Protein AF-A0A1L3GGZ9-F1 (afdb_monomer)

Radius of gyration: 14.18 Å; Cα contacts (8 Å, |Δi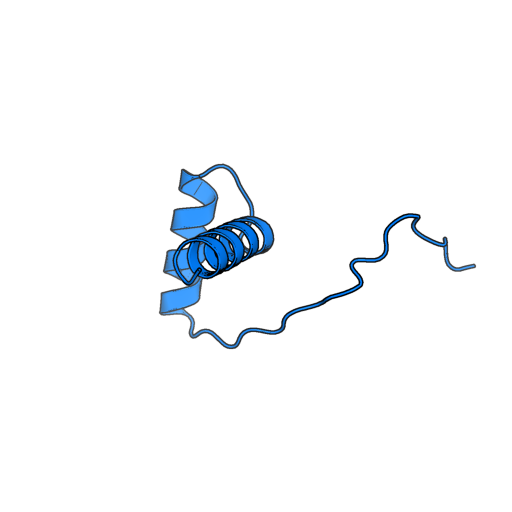|>4): 10; chains: 1; bounding box: 34×40×28 Å

pLDDT: mean 83.71, std 14.26, range [44.28, 97.06]

Structure (mmCIF, N/CA/C/O backbone):
data_AF-A0A1L3GGZ9-F1
#
_entry.id   AF-A0A1L3GGZ9-F1
#
loop_
_atom_site.group_PDB
_atom_site.id
_atom_site.type_symbol
_atom_site.label_atom_id
_atom_site.label_alt_id
_atom_site.label_comp_id
_atom_site.label_asym_id
_atom_site.label_entity_id
_atom_site.label_seq_id
_atom_site.pdbx_PDB_ins_code
_atom_site.Cartn_x
_atom_site.Cartn_y
_atom_site.Cartn_z
_atom_site.occupancy
_atom_site.B_iso_or_equiv
_atom_site.auth_seq_id
_atom_site.auth_comp_id
_atom_site.auth_asym_id
_atom_site.auth_atom_id
_atom_site.pdbx_PDB_model_num
ATOM 1 N N . MET A 1 1 ? 17.927 17.880 -18.434 1.00 44.28 1 MET A N 1
ATOM 2 C CA . MET A 1 1 ? 18.901 16.788 -18.213 1.00 44.28 1 MET A CA 1
ATOM 3 C C . MET A 1 1 ? 18.273 15.769 -17.274 1.00 44.28 1 MET A C 1
ATOM 5 O O . MET A 1 1 ? 18.195 16.019 -16.078 1.00 44.28 1 MET A O 1
ATOM 9 N N . GLY A 1 2 ? 17.699 14.698 -17.830 1.00 56.31 2 GLY A N 1
ATOM 10 C CA . GLY A 1 2 ? 17.027 13.655 -17.053 1.00 56.31 2 GLY A CA 1
ATOM 11 C C . GLY A 1 2 ? 18.058 12.792 -16.336 1.00 56.31 2 GLY A C 1
ATOM 12 O O . GLY A 1 2 ? 18.929 12.218 -16.981 1.00 56.31 2 GLY A O 1
ATOM 13 N N . LYS A 1 3 ? 17.993 12.738 -15.005 1.00 60.09 3 LYS A N 1
ATOM 14 C CA . LYS A 1 3 ? 18.828 11.834 -14.212 1.00 60.09 3 LYS A CA 1
ATOM 15 C C . LYS A 1 3 ? 18.352 10.404 -14.474 1.00 60.09 3 LYS A C 1
ATOM 17 O O . LYS A 1 3 ? 17.220 10.075 -14.124 1.00 60.09 3 LYS A O 1
ATOM 22 N N . SER A 1 4 ? 19.192 9.575 -15.088 1.00 63.91 4 SER A N 1
ATOM 23 C CA . SER A 1 4 ? 18.966 8.130 -15.142 1.00 63.91 4 SER A CA 1
ATOM 24 C C . SER A 1 4 ? 18.961 7.598 -13.714 1.00 63.91 4 SER A C 1
ATOM 26 O O . SER A 1 4 ? 19.984 7.614 -13.037 1.00 63.91 4 SER A O 1
ATOM 28 N N . VAL A 1 5 ? 17.789 7.193 -13.233 1.00 72.81 5 VAL A N 1
ATOM 29 C CA . VAL A 1 5 ?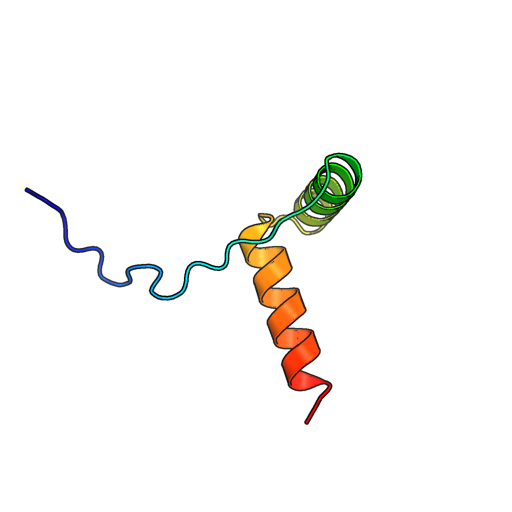 17.655 6.506 -11.949 1.00 72.81 5 VAL A CA 1
ATOM 30 C C . VAL A 1 5 ? 18.080 5.052 -12.146 1.00 72.81 5 VAL A C 1
ATOM 32 O O . VAL A 1 5 ? 17.613 4.408 -13.080 1.00 72.81 5 VAL A O 1
ATOM 35 N N . GLU A 1 6 ? 18.974 4.544 -11.295 1.00 63.88 6 GLU A N 1
ATOM 36 C CA . GLU A 1 6 ? 19.592 3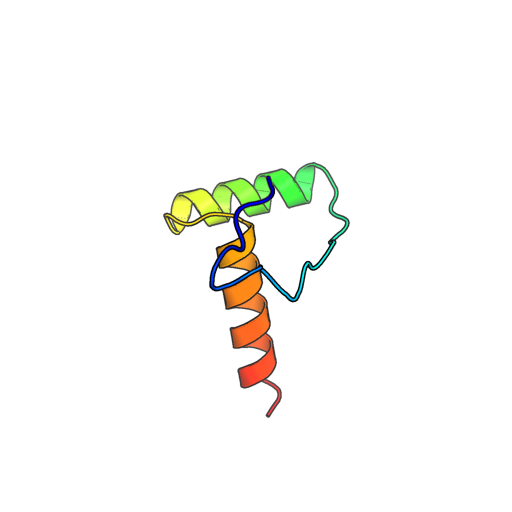.206 -11.416 1.00 63.88 6 GLU A CA 1
ATOM 37 C C . GLU A 1 6 ? 18.580 2.053 -11.445 1.00 63.88 6 GLU A C 1
ATOM 39 O O . GLU A 1 6 ? 18.850 0.990 -11.995 1.00 63.88 6 GLU A O 1
ATOM 44 N N . ASN A 1 7 ? 17.383 2.271 -10.899 1.00 60.38 7 ASN A N 1
ATOM 45 C CA . ASN A 1 7 ? 16.320 1.283 -10.894 1.00 60.38 7 ASN A CA 1
ATOM 46 C C . ASN A 1 7 ? 14.983 1.959 -11.235 1.00 60.38 7 ASN A C 1
ATOM 48 O O . ASN A 1 7 ? 14.190 2.262 -10.334 1.00 60.38 7 ASN A O 1
ATOM 52 N N . PRO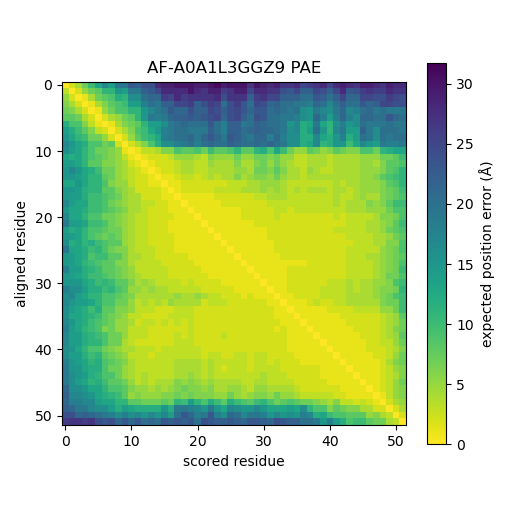 A 1 8 ? 14.722 2.274 -12.520 1.00 62.97 8 PRO A N 1
ATOM 53 C CA . PRO A 1 8 ? 13.416 2.787 -12.896 1.00 62.97 8 PRO A CA 1
ATOM 54 C C . PRO A 1 8 ? 12.400 1.713 -12.508 1.00 62.97 8 PRO A C 1
ATOM 56 O O . PRO A 1 8 ? 12.642 0.531 -12.745 1.00 62.97 8 PRO A O 1
ATOM 59 N N . LYS A 1 9 ? 11.285 2.082 -11.865 1.00 65.38 9 LYS A N 1
ATOM 60 C CA . LYS A 1 9 ? 10.204 1.134 -11.553 1.00 65.38 9 LYS A CA 1
ATOM 61 C C . LYS A 1 9 ? 9.653 0.597 -12.884 1.00 65.38 9 LYS A C 1
ATOM 63 O O . LYS A 1 9 ? 8.729 1.180 -13.436 1.00 65.38 9 LYS A O 1
ATOM 68 N N . LYS A 1 10 ? 10.272 -0.462 -13.427 1.00 67.25 10 LYS A N 1
ATOM 69 C CA . LYS A 1 10 ? 10.062 -0.958 -14.802 1.00 67.25 10 LYS A CA 1
ATOM 70 C C . LYS A 1 10 ? 8.628 -1.431 -15.038 1.00 67.25 10 LYS A C 1
ATOM 72 O O . LYS A 1 10 ? 8.142 -1.337 -16.156 1.00 67.25 10 LYS A O 1
ATOM 77 N N . ASN A 1 11 ? 7.945 -1.862 -13.976 1.00 75.69 11 ASN A N 1
ATOM 78 C CA . ASN A 1 11 ? 6.585 -2.380 -14.035 1.00 75.69 11 ASN A CA 1
ATOM 79 C C . ASN A 1 11 ? 5.666 -1.497 -13.180 1.00 75.69 11 ASN A C 1
ATOM 81 O O . ASN A 1 11 ? 5.654 -1.597 -11.949 1.00 75.69 11 ASN A O 1
ATOM 85 N N . ILE A 1 12 ? 4.918 -0.609 -13.835 1.00 81.62 12 ILE A N 1
ATOM 86 C CA . ILE A 1 12 ? 3.846 0.169 -13.208 1.00 81.62 12 ILE A CA 1
ATOM 87 C C . ILE A 1 12 ? 2.547 -0.606 -13.408 1.00 81.62 12 ILE A C 1
ATOM 89 O O . ILE A 1 12 ? 2.149 -0.868 -14.539 1.00 81.62 12 ILE A O 1
ATOM 93 N N . ILE A 1 13 ? 1.886 -0.959 -12.307 1.00 81.38 13 ILE A N 1
ATOM 94 C CA . ILE A 1 13 ? 0.567 -1.591 -12.337 1.00 81.38 13 ILE A CA 1
ATOM 95 C C . ILE A 1 13 ? -0.461 -0.515 -12.008 1.00 81.38 13 ILE A C 1
ATOM 97 O O . ILE A 1 13 ? -0.404 0.097 -10.941 1.00 81.38 13 ILE A O 1
ATOM 101 N N . SER A 1 14 ? -1.379 -0.277 -12.942 1.00 84.81 14 SER A N 1
ATOM 102 C CA . SER A 1 14 ? -2.540 0.579 -12.719 1.00 84.8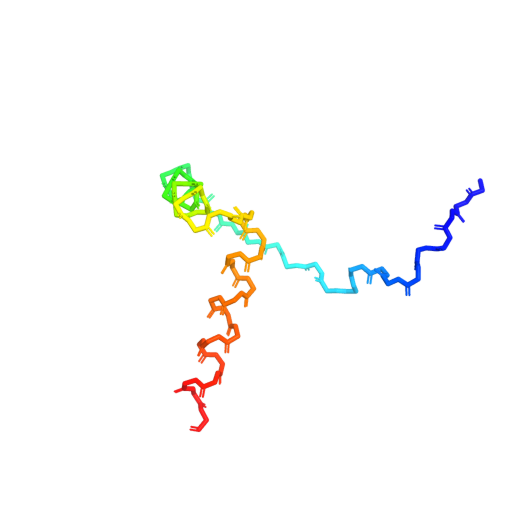1 14 SER A CA 1
ATOM 103 C C . SER A 1 14 ? -3.707 -0.289 -12.262 1.00 84.81 14 SER A C 1
ATOM 105 O O . SER A 1 14 ? -4.132 -1.184 -12.990 1.00 84.81 14 SER A O 1
ATOM 107 N N . CYS A 1 15 ? -4.217 -0.029 -11.060 1.00 85.62 15 CYS A N 1
ATOM 108 C CA . CYS A 1 15 ? -5.393 -0.700 -10.515 1.00 85.62 15 CYS A CA 1
ATOM 109 C C . CYS A 1 15 ? -6.535 0.307 -10.400 1.00 85.62 15 CYS A C 1
ATOM 111 O O . CYS A 1 15 ? -6.325 1.432 -9.943 1.00 85.62 15 CYS A O 1
ATOM 113 N N . ARG A 1 16 ? -7.752 -0.102 -10.767 1.00 92.56 16 ARG A N 1
ATOM 114 C CA . ARG A 1 16 ? -8.957 0.697 -10.540 1.00 92.56 16 ARG A CA 1
ATOM 115 C C . ARG A 1 16 ? -9.638 0.203 -9.272 1.00 92.56 16 ARG A C 1
ATOM 117 O O . ARG A 1 16 ? -9.993 -0.965 -9.191 1.00 92.56 16 ARG A O 1
ATOM 124 N N . VAL A 1 17 ? -9.802 1.102 -8.313 1.00 91.56 17 VAL A N 1
ATOM 125 C CA . VAL A 1 17 ? -10.496 0.857 -7.047 1.00 91.56 17 VAL A CA 1
ATOM 126 C C . VAL A 1 17 ? -11.504 1.972 -6.817 1.00 91.56 17 VAL A C 1
ATOM 128 O O . VAL A 1 17 ? -11.322 3.087 -7.315 1.00 91.56 17 VAL A O 1
ATOM 131 N N . ASN A 1 18 ? -12.574 1.675 -6.093 1.00 96.88 18 ASN A N 1
ATOM 132 C CA . ASN A 1 18 ? -13.523 2.688 -5.639 1.00 96.88 18 ASN A CA 1
ATOM 133 C C . ASN A 1 18 ? -13.050 3.360 -4.333 1.00 96.88 18 ASN A C 1
ATOM 135 O O . ASN A 1 18 ? -12.080 2.934 -3.701 1.00 96.88 18 ASN A O 1
ATOM 139 N N . ASP A 1 19 ? -13.752 4.413 -3.907 1.00 96.69 19 ASP A N 1
ATOM 140 C CA . ASP A 1 19 ? -13.364 5.206 -2.731 1.00 96.69 19 ASP A CA 1
ATOM 141 C C . ASP A 1 19 ? -13.351 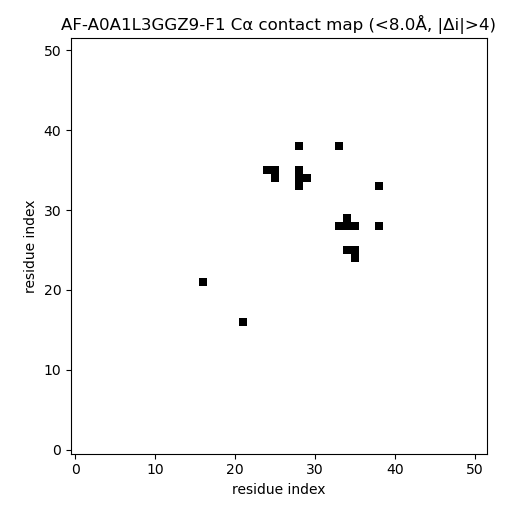4.386 -1.436 1.00 96.69 19 ASP A C 1
ATOM 143 O O . ASP A 1 19 ? -12.476 4.554 -0.582 1.00 96.69 19 ASP A O 1
ATOM 147 N N . ARG A 1 20 ? -14.301 3.457 -1.297 1.00 97.06 20 ARG A N 1
ATOM 148 C CA . ARG A 1 20 ? -14.410 2.592 -0.119 1.00 97.06 20 ARG A CA 1
ATOM 149 C C . ARG A 1 20 ? -13.230 1.626 -0.039 1.00 97.06 20 ARG A C 1
ATOM 151 O O . ARG A 1 20 ? -12.619 1.491 1.020 1.00 97.06 20 ARG A O 1
ATOM 158 N N . GLU A 1 21 ? -12.885 0.979 -1.146 1.00 94.94 21 GLU A N 1
ATOM 159 C CA . GLU A 1 21 ? -11.712 0.104 -1.256 1.00 94.94 21 GLU A CA 1
ATOM 160 C C . GLU A 1 21 ? -10.424 0.877 -0.972 1.00 94.94 21 GLU A C 1
ATOM 162 O O . GLU A 1 21 ? -9.566 0.405 -0.224 1.00 94.94 21 GLU A O 1
ATOM 167 N N . MET A 1 22 ? -10.317 2.102 -1.491 1.00 94.50 22 MET A N 1
ATOM 168 C CA . MET A 1 22 ? -9.163 2.962 -1.256 1.00 94.50 22 MET A CA 1
ATOM 169 C C . MET A 1 22 ? -9.007 3.335 0.227 1.00 94.50 22 MET A C 1
ATOM 171 O O . MET A 1 22 ? -7.889 3.327 0.748 1.00 94.50 22 MET A O 1
ATOM 175 N N . GLN A 1 23 ? -10.103 3.615 0.941 1.00 96.44 23 GLN A N 1
ATOM 176 C CA . GLN A 1 23 ? -10.063 3.847 2.391 1.00 96.44 23 GLN A CA 1
ATOM 177 C C . GLN A 1 23 ? -9.596 2.607 3.161 1.00 96.44 23 GLN A C 1
ATOM 179 O O . GLN A 1 23 ? -8.778 2.714 4.079 1.00 96.44 23 GLN A O 1
ATOM 184 N N . VAL A 1 24 ? -10.079 1.423 2.778 1.00 95.69 24 VAL A N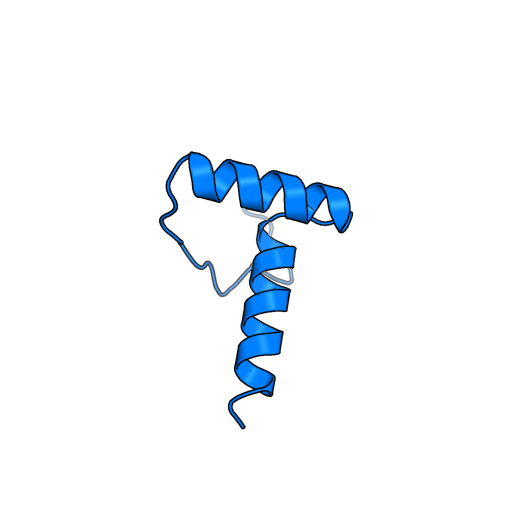 1
ATOM 185 C CA . VAL A 1 24 ? -9.652 0.159 3.393 1.00 95.69 24 VAL A CA 1
ATOM 186 C C . VAL A 1 24 ? -8.157 -0.071 3.164 1.00 95.69 24 VAL A C 1
ATOM 188 O O . VAL A 1 24 ? -7.430 -0.321 4.128 1.00 95.69 24 VAL A O 1
ATOM 191 N N . LEU A 1 25 ? -7.674 0.094 1.928 1.00 94.19 25 LEU A N 1
ATOM 192 C CA . LEU A 1 25 ? -6.255 -0.037 1.584 1.00 94.19 25 LEU A CA 1
ATOM 193 C C . LEU A 1 25 ? -5.378 0.949 2.363 1.00 94.19 25 LEU A C 1
ATOM 195 O O . LEU A 1 25 ? -4.329 0.560 2.875 1.00 94.19 25 LEU A O 1
ATOM 199 N N . GLN A 1 26 ? -5.813 2.203 2.511 1.00 94.94 26 GLN A N 1
ATOM 200 C CA . GLN A 1 26 ? -5.098 3.194 3.318 1.00 94.94 26 GLN A CA 1
ATOM 201 C C . GLN A 1 26 ? -4.993 2.781 4.787 1.00 94.94 26 GLN A C 1
ATOM 203 O O . GLN A 1 26 ? -3.925 2.902 5.387 1.00 94.94 26 GLN A O 1
ATOM 208 N N . ASN A 1 27 ? -6.083 2.287 5.373 1.00 96.44 27 ASN A N 1
ATOM 209 C CA . ASN A 1 27 ? -6.089 1.851 6.767 1.00 96.44 27 ASN A CA 1
ATOM 210 C C . ASN A 1 27 ? -5.189 0.629 6.984 1.00 96.44 27 ASN A C 1
ATOM 212 O O . ASN A 1 27 ? -4.468 0.575 7.980 1.00 96.44 27 ASN A O 1
ATOM 216 N N . LEU A 1 28 ? -5.195 -0.325 6.051 1.00 95.00 28 LEU A N 1
ATOM 217 C CA . LEU A 1 28 ? -4.312 -1.492 6.093 1.00 95.00 28 LEU A CA 1
ATOM 218 C C . LEU A 1 28 ? -2.841 -1.091 5.960 1.00 95.00 28 LEU A C 1
ATOM 220 O O . LEU A 1 28 ? -2.020 -1.519 6.767 1.00 95.00 28 LEU A O 1
ATOM 224 N N . ALA A 1 29 ? -2.520 -0.216 5.005 1.00 94.75 29 ALA A N 1
ATOM 225 C CA . ALA A 1 29 ? -1.162 0.278 4.797 1.00 94.75 29 ALA A CA 1
ATOM 226 C C . ALA A 1 29 ? -0.627 0.992 6.052 1.00 94.75 29 ALA A C 1
ATOM 228 O O . ALA A 1 29 ? 0.470 0.684 6.516 1.00 94.75 29 ALA A O 1
ATOM 229 N N . LYS A 1 30 ? -1.446 1.856 6.673 1.00 95.06 30 LYS A N 1
ATOM 230 C CA . LYS A 1 30 ? -1.113 2.524 7.944 1.00 95.06 30 LYS A CA 1
ATOM 231 C C . LYS A 1 30 ? -0.855 1.529 9.075 1.0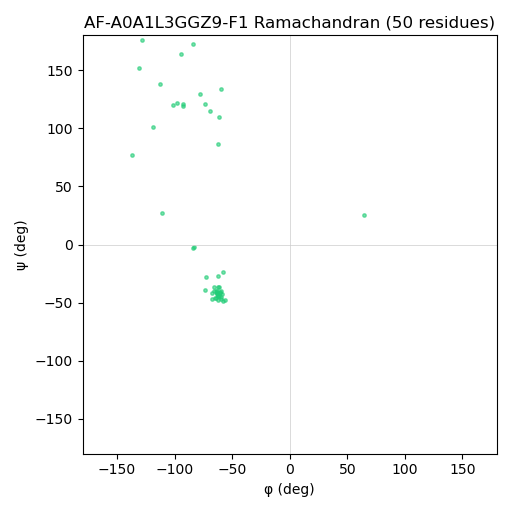0 95.06 30 LYS A C 1
ATOM 233 O O . LYS A 1 30 ? 0.143 1.664 9.774 1.00 95.06 30 LYS A O 1
ATOM 238 N N . LYS A 1 31 ? -1.725 0.526 9.249 1.00 94.88 31 LYS A N 1
ATOM 239 C CA . LYS A 1 31 ? -1.561 -0.509 10.287 1.00 94.88 31 LYS A CA 1
ATOM 240 C C . LYS A 1 31 ? -0.293 -1.340 10.091 1.00 94.88 31 LYS A C 1
ATOM 242 O O . LYS A 1 31 ? 0.340 -1.709 11.070 1.00 94.88 31 LYS A O 1
ATOM 247 N N . ALA A 1 32 ? 0.072 -1.614 8.842 1.00 91.88 32 ALA A N 1
ATOM 248 C CA . ALA A 1 32 ? 1.272 -2.363 8.486 1.00 91.88 32 ALA A CA 1
ATOM 249 C C . ALA A 1 32 ? 2.551 -1.501 8.441 1.00 91.88 32 ALA A C 1
ATOM 251 O O . ALA A 1 32 ? 3.624 -2.029 8.165 1.00 91.88 32 ALA A O 1
ATOM 252 N N . GLY A 1 33 ? 2.458 -0.185 8.678 1.00 94.75 33 GLY A N 1
ATOM 253 C CA . GLY A 1 33 ? 3.605 0.726 8.616 1.00 94.75 33 GLY A CA 1
ATOM 254 C C . GLY A 1 33 ? 4.223 0.855 7.218 1.00 94.75 33 GLY A C 1
ATOM 255 O O . GLY A 1 33 ? 5.407 1.158 7.099 1.00 94.75 33 GLY A O 1
ATOM 256 N N . THR A 1 34 ? 3.447 0.612 6.158 1.00 93.69 34 THR A N 1
ATOM 257 C CA . THR A 1 34 ? 3.914 0.634 4.763 1.00 93.69 34 THR A CA 1
ATOM 258 C C . THR A 1 34 ? 3.025 1.522 3.885 1.00 93.69 34 THR A C 1
ATOM 260 O O . THR A 1 34 ? 2.025 2.074 4.342 1.00 93.69 34 THR A O 1
ATOM 263 N N . ASN A 1 35 ? 3.379 1.696 2.610 1.00 93.12 35 ASN A N 1
ATOM 264 C CA . ASN A 1 35 ? 2.532 2.387 1.635 1.00 93.12 35 ASN A CA 1
ATOM 265 C C . ASN A 1 35 ? 1.667 1.395 0.838 1.00 93.12 35 ASN A C 1
ATOM 267 O O . ASN A 1 35 ? 1.934 0.196 0.790 1.00 93.12 35 ASN A O 1
ATOM 271 N N . ILE A 1 36 ? 0.632 1.909 0.170 1.00 92.31 36 ILE A N 1
ATOM 272 C CA . ILE A 1 36 ? -0.323 1.088 -0.590 1.00 92.31 36 ILE A CA 1
ATOM 273 C C . ILE A 1 36 ? 0.372 0.285 -1.696 1.00 92.31 36 ILE A C 1
ATOM 275 O O . ILE A 1 36 ? 0.037 -0.875 -1.908 1.00 92.31 36 ILE A O 1
ATOM 279 N N . SER A 1 37 ? 1.348 0.873 -2.397 1.00 90.62 37 SER A N 1
ATOM 280 C CA . SER A 1 37 ? 2.048 0.166 -3.475 1.00 90.62 37 SER A CA 1
ATOM 281 C C . SER A 1 37 ? 2.818 -1.045 -2.953 1.00 90.62 37 SER A C 1
ATOM 283 O O . SER A 1 37 ? 2.794 -2.095 -3.588 1.00 90.62 37 SER A O 1
ATOM 285 N N . ASP A 1 38 ? 3.485 -0.915 -1.809 1.00 91.19 38 ASP A N 1
ATOM 286 C CA . ASP A 1 38 ? 4.244 -2.010 -1.207 1.00 91.19 38 ASP A CA 1
ATOM 287 C C . ASP A 1 38 ? 3.325 -3.063 -0.587 1.00 91.19 38 ASP A C 1
ATOM 289 O O . ASP A 1 38 ? 3.551 -4.253 -0.803 1.00 91.19 38 ASP A O 1
ATOM 293 N N . LEU A 1 39 ? 2.229 -2.646 0.056 1.00 92.56 39 LEU A N 1
ATOM 294 C CA . LEU A 1 39 ? 1.183 -3.553 0.538 1.00 92.56 39 LEU A CA 1
ATOM 295 C C . LEU A 1 39 ? 0.617 -4.424 -0.598 1.00 92.56 39 LEU A C 1
ATOM 297 O O . LEU A 1 39 ? 0.506 -5.645 -0.470 1.00 92.56 39 LEU A O 1
ATOM 301 N N . VAL A 1 40 ? 0.277 -3.802 -1.731 1.00 90.81 40 VAL A N 1
ATOM 302 C CA . VAL A 1 40 ? -0.274 -4.507 -2.896 1.00 90.81 40 VAL A CA 1
ATOM 303 C C . VAL A 1 40 ? 0.776 -5.422 -3.527 1.00 90.81 40 VAL A C 1
ATOM 305 O O . VAL A 1 40 ? 0.458 -6.565 -3.847 1.00 90.81 40 VAL A O 1
ATOM 308 N N . ARG A 1 41 ? 2.038 -4.984 -3.647 1.00 90.06 41 ARG A N 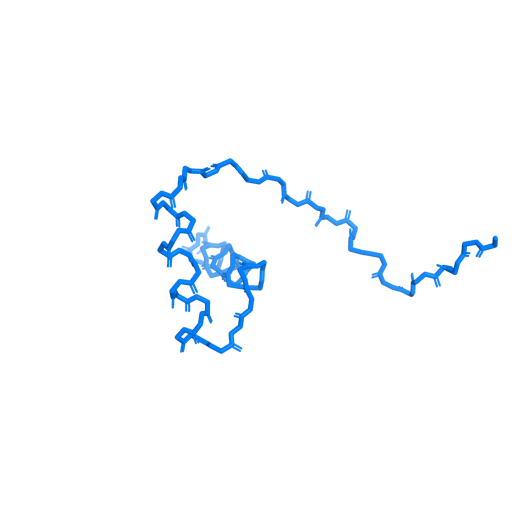1
ATOM 309 C CA . ARG A 1 41 ? 3.129 -5.850 -4.135 1.00 90.06 41 ARG A CA 1
ATOM 310 C C . ARG A 1 41 ? 3.294 -7.095 -3.271 1.00 90.06 41 ARG A C 1
ATOM 312 O O . ARG A 1 41 ? 3.349 -8.191 -3.817 1.00 90.06 41 ARG A O 1
ATOM 319 N N . GLN A 1 42 ? 3.346 -6.939 -1.950 1.00 90.12 42 GLN A N 1
ATOM 320 C CA . GLN A 1 42 ? 3.471 -8.065 -1.019 1.00 90.12 42 GLN A CA 1
ATOM 321 C C . GLN A 1 42 ? 2.290 -9.030 -1.144 1.00 90.12 42 GLN A C 1
ATOM 323 O O . GLN A 1 42 ? 2.487 -10.242 -1.175 1.00 90.12 42 GLN A O 1
ATOM 328 N N . SER A 1 43 ? 1.079 -8.492 -1.289 1.00 89.00 43 SER A N 1
ATOM 329 C CA . SER A 1 43 ? -0.133 -9.297 -1.463 1.00 89.00 43 SER A CA 1
ATOM 330 C C . SER A 1 43 ? -0.094 -10.108 -2.762 1.00 89.00 43 SER A C 1
ATOM 332 O O . SER A 1 43 ? -0.362 -11.305 -2.745 1.00 89.00 43 SER A O 1
ATOM 334 N N . ILE A 1 44 ? 0.300 -9.486 -3.879 1.00 89.06 44 ILE A N 1
ATOM 335 C CA . ILE A 1 44 ? 0.448 -10.167 -5.174 1.00 89.06 44 ILE A CA 1
ATOM 336 C C . ILE A 1 44 ? 1.523 -11.257 -5.096 1.00 89.06 44 ILE A C 1
ATOM 338 O O . ILE A 1 44 ? 1.298 -12.364 -5.576 1.00 89.06 44 ILE A O 1
ATOM 342 N N . LEU A 1 45 ? 2.669 -10.969 -4.471 1.00 89.44 45 LEU A N 1
ATOM 343 C CA . LEU A 1 45 ? 3.743 -11.951 -4.295 1.00 89.44 45 LEU A CA 1
ATOM 344 C C . LEU A 1 45 ? 3.282 -13.146 -3.454 1.00 89.44 45 LEU A C 1
ATOM 346 O O . LEU A 1 45 ? 3.532 -14.287 -3.832 1.00 89.44 45 LEU A O 1
ATOM 350 N N . SER A 1 46 ? 2.564 -12.896 -2.356 1.00 89.94 46 SER A N 1
ATOM 351 C CA . SER A 1 46 ? 2.009 -13.956 -1.509 1.00 89.94 46 SER A CA 1
ATOM 352 C C . SER A 1 46 ? 0.985 -14.814 -2.259 1.00 89.94 46 SER A C 1
ATOM 354 O O . SER A 1 46 ? 1.025 -16.039 -2.163 1.00 89.94 46 SER A O 1
ATOM 356 N N . LEU A 1 47 ? 0.106 -14.198 -3.055 1.00 89.12 47 LEU A N 1
ATOM 357 C CA . LEU A 1 47 ? -0.854 -14.924 -3.891 1.00 89.12 47 LEU A CA 1
ATOM 358 C C . LEU A 1 47 ? -0.163 -15.777 -4.960 1.00 89.12 47 LEU A C 1
ATOM 360 O O . LEU A 1 47 ? -0.587 -16.904 -5.192 1.00 89.12 47 LEU A O 1
ATOM 364 N N . ALA A 1 48 ? 0.904 -15.266 -5.579 1.00 87.81 48 ALA A N 1
ATOM 365 C CA . ALA A 1 48 ? 1.676 -16.004 -6.575 1.00 87.81 48 ALA A CA 1
ATOM 366 C C . ALA A 1 48 ? 2.397 -17.221 -5.971 1.00 87.81 48 ALA A C 1
ATOM 368 O O . ALA A 1 48 ? 2.467 -18.262 -6.615 1.00 87.81 48 ALA A O 1
ATOM 369 N N . GLN A 1 49 ? 2.899 -17.115 -4.736 1.00 81.31 49 GLN A N 1
ATOM 370 C CA . GLN A 1 49 ? 3.562 -18.229 -4.044 1.00 81.31 49 GLN A CA 1
ATOM 371 C C . GLN A 1 49 ? 2.596 -19.325 -3.579 1.00 81.31 49 GLN A C 1
ATOM 373 O O . GLN A 1 49 ? 2.992 -20.480 -3.500 1.00 81.31 49 GLN A O 1
ATOM 378 N N . ASN A 1 50 ? 1.338 -18.979 -3.299 1.00 72.44 50 ASN A N 1
ATOM 379 C CA . ASN A 1 50 ? 0.306 -19.939 -2.893 1.00 72.44 50 ASN A CA 1
ATOM 380 C C . ASN A 1 50 ? -0.381 -20.650 -4.077 1.00 72.44 50 ASN A C 1
ATOM 382 O O . ASN A 1 50 ? -1.244 -21.494 -3.853 1.00 72.44 50 ASN A O 1
ATOM 386 N N . HIS A 1 51 ? -0.035 -20.301 -5.320 1.00 59.25 51 HIS A N 1
ATOM 387 C CA . HIS A 1 51 ? -0.584 -20.890 -6.550 1.00 59.25 51 HIS A CA 1
ATOM 388 C C . HIS A 1 51 ? 0.456 -21.731 -7.322 1.00 59.25 51 HIS A C 1
ATOM 390 O O . HIS A 1 51 ? 0.370 -21.842 -8.546 1.00 59.25 51 HIS A O 1
ATOM 396 N N . GLY A 1 52 ? 1.446 -22.286 -6.612 1.00 46.66 52 GLY A N 1
ATOM 397 C CA . GLY A 1 52 ? 2.488 -23.174 -7.143 1.00 46.66 52 GLY A CA 1
ATOM 398 C C . GLY A 1 52 ? 2.355 -24.599 -6.636 1.00 46.66 52 GLY A C 1
ATOM 399 O O . GLY A 1 52 ? 2.043 -24.757 -5.435 1.00 46.66 52 GLY A O 1
#

Foldseek 3Di:
DDDPDPCDVPDDDDDDDDPVVVVVLVVVCVVVVHHSVVVVVVVVVVVVVVVD

Nearest PDB structures (foldseek):
  8pv2-assembly1_CQ  TM=5.958E-01  e=1.498E+00  Thermochaetoides thermophila DSM 1495
  7qh7-assembly1_a  TM=4.981E-01  e=5.212E+00  Homo sapiens

Secondary structure (DSSP, 8-state):
-----SS----PPP----HHHHHHHHHHHHHTTS-HHHHHHHHHHHHHHTT-

Organism: Syntrophotalea acetylenica (NCBI:txid29542)

InterPro domains:
  IPR053842 Mobilization protein NikA-like [PF21983] (8-45)

Mean predicted aligned error: 7.81 Å

Solvent-accessible surface area (backbone atoms only — not comparable to full-atom values): 3431 Å² total; per-residue (Å²): 135,84,80,82,61,98,71,64,78,86,77,80,83,88,79,90,74,54,73,67,57,49,52,52,45,50,53,52,13,58,75,70,75,49,50,57,71,59,50,51,49,52,50,52,53,53,54,57,65,73,72,110

Sequence (52 aa):
MGKSVENPKKNIISCRVNDREMQVLQNLAKKAGTNISDLVRQSILSLAQNHG